Protein AF-A0A1D8MIK2-F1 (afdb_monome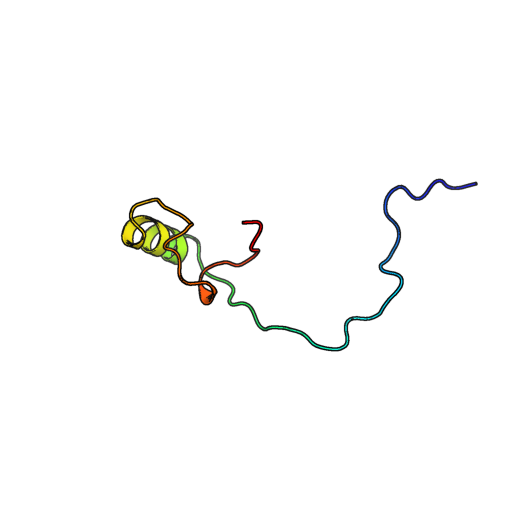r_lite)

Foldseek 3Di:
DDDPPDDPDPDDDDDDDDADDDDPVVVVVQCVVQVVDPVSGDPNSDRDDPD

Structure (mmCIF, N/CA/C/O backbone):
data_AF-A0A1D8MIK2-F1
#
_entry.id   AF-A0A1D8MIK2-F1
#
loop_
_atom_site.group_PDB
_atom_site.id
_atom_site.type_symbol
_atom_site.label_atom_id
_atom_site.label_alt_id
_atom_site.label_comp_id
_atom_site.label_asym_id
_atom_site.label_entity_id
_atom_site.label_seq_id
_atom_site.pdbx_PDB_ins_code
_atom_site.Cartn_x
_atom_site.Cartn_y
_atom_site.Cartn_z
_atom_site.occupancy
_atom_site.B_iso_or_equiv
_atom_site.auth_seq_id
_atom_site.auth_comp_id
_atom_site.auth_asym_id
_atom_site.auth_atom_id
_atom_site.pdbx_PDB_model_num
ATOM 1 N N . MET A 1 1 ? 32.504 5.061 -23.793 1.00 51.41 1 MET A N 1
ATOM 2 C CA . MET A 1 1 ? 31.422 4.086 -23.553 1.00 51.41 1 MET A CA 1
ATOM 3 C C . MET A 1 1 ? 30.614 4.631 -22.396 1.00 51.41 1 MET A C 1
ATOM 5 O O . MET A 1 1 ? 31.195 4.835 -21.338 1.00 51.41 1 MET A O 1
ATOM 9 N N . GLU A 1 2 ? 29.358 5.012 -22.617 1.00 62.56 2 GLU A N 1
ATOM 10 C CA . GLU A 1 2 ? 28.529 5.549 -21.534 1.00 62.56 2 GLU A CA 1
ATOM 11 C C . GLU A 1 2 ? 28.247 4.440 -20.513 1.00 62.56 2 GLU A C 1
ATOM 13 O O . GLU A 1 2 ? 27.617 3.432 -20.826 1.00 62.56 2 GLU A O 1
ATOM 18 N N . ASN A 1 3 ? 28.769 4.606 -19.296 1.00 72.00 3 ASN A N 1
ATOM 19 C CA . ASN A 1 3 ? 28.495 3.722 -18.169 1.00 72.00 3 ASN A CA 1
ATOM 20 C C . ASN A 1 3 ? 27.110 4.062 -17.607 1.00 72.00 3 ASN A C 1
ATOM 22 O O . ASN A 1 3 ? 26.988 4.881 -16.693 1.00 72.00 3 ASN A O 1
ATOM 26 N N . PHE A 1 4 ? 26.059 3.446 -18.143 1.00 77.81 4 PHE A N 1
ATOM 27 C CA . PHE A 1 4 ? 24.735 3.535 -17.533 1.00 77.81 4 PHE A CA 1
ATOM 28 C C . PHE A 1 4 ? 24.745 2.812 -16.180 1.00 77.81 4 PHE A C 1
ATOM 30 O O . PHE A 1 4 ? 24.849 1.591 -16.109 1.00 77.81 4 PHE A O 1
ATOM 37 N N . LYS A 1 5 ? 24.661 3.587 -15.092 1.00 87.81 5 LYS A N 1
ATOM 38 C CA . LYS A 1 5 ? 24.661 3.077 -13.708 1.00 87.81 5 LYS A CA 1
ATOM 39 C C . LYS A 1 5 ? 23.335 2.409 -13.321 1.00 87.81 5 LYS A C 1
ATOM 41 O O . LYS A 1 5 ? 23.312 1.578 -12.420 1.00 87.81 5 LYS A O 1
ATOM 46 N N . HIS A 1 6 ? 22.247 2.769 -13.996 1.00 93.38 6 HIS A N 1
ATOM 47 C CA . HIS A 1 6 ? 20.942 2.139 -13.850 1.00 93.38 6 HIS A CA 1
ATOM 48 C C . HIS A 1 6 ? 20.413 1.814 -15.244 1.00 93.38 6 HIS A C 1
ATOM 50 O O . HIS A 1 6 ? 20.232 2.709 -16.069 1.00 93.38 6 HIS A O 1
ATOM 56 N N . LEU A 1 7 ? 20.269 0.523 -15.519 1.00 94.62 7 LEU A N 1
ATOM 57 C CA . LEU A 1 7 ? 19.805 0.018 -16.804 1.00 94.62 7 LEU A CA 1
ATOM 58 C C . LEU A 1 7 ? 18.273 0.011 -16.830 1.00 94.62 7 LEU A C 1
ATOM 60 O O . LEU A 1 7 ? 17.664 -0.140 -15.772 1.00 94.62 7 LEU A O 1
ATOM 64 N N . PRO A 1 8 ? 17.645 0.135 -18.011 1.00 95.31 8 PRO A N 1
ATOM 65 C CA . PRO A 1 8 ? 16.220 -0.144 -18.136 1.00 95.31 8 PRO A CA 1
ATOM 66 C C . PRO A 1 8 ? 15.938 -1.608 -17.784 1.00 95.31 8 PRO A C 1
ATOM 68 O O . PRO A 1 8 ? 16.791 -2.479 -17.993 1.00 95.31 8 PRO A O 1
ATOM 71 N N . GLU A 1 9 ? 14.732 -1.897 -17.305 1.00 96.94 9 GLU A N 1
ATOM 72 C CA . GLU A 1 9 ? 14.312 -3.269 -17.042 1.00 96.94 9 GLU A CA 1
ATOM 73 C C . GLU A 1 9 ? 14.388 -4.098 -18.342 1.00 96.94 9 GLU A C 1
ATOM 75 O O . GLU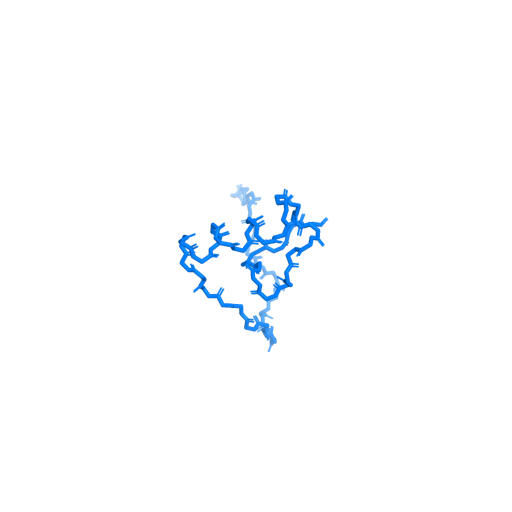 A 1 9 ? 13.723 -3.761 -19.328 1.00 96.94 9 GLU A O 1
ATOM 80 N N . PRO A 1 10 ? 15.158 -5.207 -18.391 1.00 96.38 10 PRO A N 1
ATOM 81 C CA . PRO A 1 10 ? 15.301 -6.037 -19.592 1.00 96.38 10 PRO A CA 1
ATOM 82 C C . PRO A 1 10 ? 14.099 -6.981 -19.783 1.00 96.38 10 PRO A C 1
ATOM 84 O O . PRO A 1 10 ? 14.226 -8.106 -20.264 1.00 96.38 10 PRO A O 1
ATOM 87 N N . PHE A 1 11 ? 12.919 -6.534 -19.367 1.00 97.56 11 PHE A N 1
ATOM 88 C CA . PHE A 1 11 ? 11.650 -7.236 -19.450 1.00 97.56 11 PHE A CA 1
ATOM 89 C C . PHE A 1 11 ? 10.514 -6.214 -19.529 1.00 97.56 11 PHE A C 1
ATOM 91 O O . PHE A 1 11 ? 10.683 -5.025 -19.276 1.00 97.56 11 PHE A O 1
ATOM 98 N N . ARG A 1 12 ? 9.317 -6.685 -19.877 1.00 98.00 12 ARG A N 1
ATOM 99 C CA . ARG A 1 12 ? 8.095 -5.880 -19.804 1.00 98.00 12 ARG A CA 1
ATOM 100 C C . ARG A 1 12 ? 7.219 -6.425 -18.695 1.00 98.00 12 ARG A C 1
ATOM 102 O O . ARG A 1 12 ? 7.069 -7.639 -18.582 1.00 98.00 12 ARG A O 1
ATOM 109 N N . ILE A 1 13 ? 6.586 -5.538 -17.938 1.00 98.38 13 ILE A N 1
ATOM 110 C CA . ILE A 1 13 ? 5.530 -5.919 -17.001 1.00 98.38 13 ILE A CA 1
ATOM 111 C C . ILE A 1 13 ? 4.406 -6.596 -17.798 1.00 98.38 13 ILE A C 1
ATOM 113 O O . ILE A 1 13 ? 3.930 -6.065 -18.806 1.00 98.38 13 ILE A O 1
ATOM 117 N N . ARG A 1 14 ? 4.025 -7.806 -17.380 1.00 98.50 14 ARG A N 1
ATOM 118 C CA . ARG A 1 14 ? 2.964 -8.608 -18.017 1.00 98.50 14 ARG A CA 1
ATOM 119 C C . ARG A 1 14 ? 1.704 -8.704 -17.168 1.00 98.50 14 ARG A C 1
ATOM 121 O O . ARG A 1 14 ? 0.616 -8.762 -17.726 1.00 98.50 14 ARG A O 1
ATOM 128 N N . VAL A 1 15 ? 1.872 -8.723 -15.853 1.00 98.62 15 VAL A N 1
ATOM 129 C CA . VAL A 1 15 ? 0.820 -8.791 -14.836 1.00 98.62 15 VAL A CA 1
ATOM 130 C C . VAL A 1 15 ? 1.145 -7.726 -13.794 1.00 98.62 15 VAL A C 1
ATOM 132 O O . VAL A 1 15 ? 2.322 -7.445 -13.564 1.00 98.62 15 VAL A O 1
ATOM 135 N N . ILE A 1 16 ? 0.115 -7.119 -13.210 1.00 98.50 16 ILE A N 1
ATOM 136 C CA . ILE A 1 16 ? 0.240 -6.136 -12.132 1.00 98.50 16 ILE A CA 1
ATOM 137 C C . ILE A 1 16 ? -0.618 -6.554 -10.945 1.00 98.50 16 ILE A C 1
ATOM 139 O O . ILE A 1 16 ? -1.629 -7.235 -11.115 1.00 98.50 16 ILE A O 1
ATOM 143 N N . GLU A 1 17 ? -0.240 -6.070 -9.772 1.00 98.50 17 GLU A N 1
ATOM 144 C CA . GLU A 1 17 ? -1.055 -6.103 -8.566 1.00 98.50 17 GLU A CA 1
ATOM 145 C C . GLU A 1 17 ? -1.535 -4.671 -8.264 1.00 98.50 17 GLU A C 1
ATOM 147 O O . GLU A 1 17 ? -0.705 -3.761 -8.166 1.00 98.50 17 GLU A O 1
ATOM 152 N N . PRO A 1 18 ? -2.854 -4.408 -8.204 1.00 98.31 18 PRO A N 1
ATOM 153 C CA . PRO A 1 18 ? -3.363 -3.090 -7.840 1.00 98.31 18 PRO A CA 1
ATOM 154 C C . PRO A 1 18 ? -3.009 -2.728 -6.396 1.00 98.31 18 PRO A C 1
ATOM 156 O O . PRO A 1 18 ? -3.290 -3.490 -5.480 1.00 98.31 18 PRO A O 1
ATOM 159 N N . VAL A 1 19 ? -2.487 -1.518 -6.186 1.00 98.50 19 VAL A N 1
ATOM 160 C CA . VAL A 1 19 ? -2.197 -0.981 -4.849 1.00 98.50 19 VAL A CA 1
ATOM 161 C C . VAL A 1 19 ? -2.926 0.345 -4.661 1.00 98.50 19 VAL A C 1
ATOM 163 O O . VAL A 1 19 ? -2.862 1.236 -5.517 1.00 98.50 19 VAL A O 1
ATOM 166 N N . LYS A 1 20 ? -3.633 0.503 -3.536 1.00 97.94 20 LYS A N 1
ATOM 167 C CA . LYS A 1 20 ? -4.385 1.730 -3.248 1.00 97.94 20 LYS A CA 1
ATOM 168 C C . LYS A 1 20 ? -3.455 2.894 -2.902 1.00 97.94 20 LYS A C 1
ATOM 170 O O . LYS A 1 20 ? -2.470 2.765 -2.180 1.00 97.94 20 LYS A O 1
ATOM 175 N N . ARG A 1 21 ? -3.807 4.088 -3.383 1.00 98.44 21 ARG A N 1
ATOM 176 C CA . ARG A 1 21 ? -3.167 5.346 -2.975 1.00 98.44 21 ARG A CA 1
ATOM 177 C C . ARG A 1 21 ? -3.907 5.899 -1.765 1.00 98.44 21 ARG A C 1
ATOM 179 O O . ARG A 1 21 ? -5.005 6.430 -1.896 1.00 98.44 21 ARG A O 1
ATOM 186 N N . THR A 1 22 ? -3.301 5.785 -0.592 1.00 98.50 22 THR A N 1
ATOM 187 C CA . THR A 1 22 ? -3.871 6.302 0.658 1.00 98.50 22 THR A CA 1
ATOM 188 C C . THR A 1 22 ? -3.530 7.778 0.873 1.00 98.50 22 THR A C 1
ATOM 190 O O . THR A 1 22 ? -2.510 8.295 0.398 1.00 98.50 22 THR A O 1
ATOM 193 N N . THR A 1 23 ? -4.375 8.481 1.627 1.00 98.81 23 THR A N 1
ATOM 194 C CA . THR A 1 23 ? -4.062 9.831 2.110 1.00 98.81 23 THR A CA 1
ATOM 195 C C . THR A 1 23 ? -3.116 9.758 3.308 1.00 98.81 23 THR A C 1
ATOM 197 O O . THR A 1 23 ? -2.942 8.710 3.931 1.00 98.81 23 THR A O 1
ATOM 200 N N . ARG A 1 24 ? -2.486 10.884 3.651 1.00 98.69 24 ARG A N 1
ATOM 201 C CA . ARG A 1 24 ? -1.656 10.969 4.858 1.00 98.69 24 ARG A CA 1
ATOM 202 C C . ARG A 1 24 ? -2.468 10.689 6.130 1.00 98.69 24 ARG A C 1
ATOM 204 O O . ARG A 1 24 ? -2.016 9.887 6.933 1.00 98.69 24 ARG A O 1
ATOM 211 N N . ALA A 1 25 ? -3.660 11.281 6.253 1.00 98.75 25 ALA A N 1
ATOM 212 C CA . ALA A 1 25 ? -4.550 11.085 7.400 1.00 98.75 25 ALA A CA 1
ATOM 213 C C . ALA A 1 25 ? -4.930 9.606 7.596 1.00 98.75 25 ALA A C 1
ATOM 215 O O . ALA A 1 25 ? -4.828 9.088 8.700 1.00 98.75 25 ALA A O 1
ATOM 216 N N . TYR A 1 26 ? -5.251 8.891 6.509 1.00 98.81 26 TYR A N 1
ATOM 217 C CA . TYR A 1 26 ? -5.527 7.452 6.571 1.00 98.81 26 TYR A CA 1
ATOM 218 C C . TYR A 1 26 ? -4.343 6.658 7.143 1.00 98.81 26 TYR A C 1
ATOM 220 O O . TYR A 1 26 ? -4.521 5.806 8.008 1.00 98.81 26 TYR A O 1
ATOM 228 N N . ARG A 1 27 ? -3.115 6.953 6.689 1.00 98.75 27 ARG A N 1
ATOM 229 C CA . ARG A 1 27 ? -1.910 6.265 7.186 1.00 98.75 27 ARG A CA 1
ATOM 230 C C . ARG A 1 27 ? -1.620 6.567 8.653 1.00 98.75 27 ARG A C 1
ATOM 232 O O . ARG A 1 27 ? -1.122 5.691 9.349 1.00 98.75 27 ARG A O 1
ATOM 239 N N . GLU A 1 28 ? -1.921 7.780 9.114 1.00 98.81 28 GLU A N 1
ATOM 240 C CA . GLU A 1 28 ? -1.789 8.151 10.528 1.00 98.81 28 GLU A CA 1
ATOM 241 C C . GLU A 1 28 ? -2.753 7.350 11.408 1.00 98.81 28 GLU A C 1
ATOM 243 O O . GLU A 1 28 ? -2.350 6.842 12.450 1.00 98.81 28 GLU A O 1
ATOM 248 N N . GLU A 1 29 ? -3.993 7.138 10.968 1.00 98.81 29 GLU A N 1
ATOM 249 C CA . GLU A 1 29 ? -4.918 6.252 11.681 1.00 98.81 29 GLU A CA 1
ATOM 250 C C . GLU A 1 29 ? -4.470 4.786 11.646 1.00 98.81 29 GLU A C 1
ATOM 252 O O . GLU A 1 29 ? -4.539 4.103 12.667 1.00 98.81 29 GLU A O 1
ATOM 257 N N . ALA A 1 30 ? -4.015 4.297 10.488 1.00 98.62 30 ALA A N 1
ATOM 258 C CA . ALA A 1 30 ? -3.595 2.907 10.313 1.00 98.62 30 ALA A CA 1
ATOM 259 C C . ALA A 1 30 ? -2.399 2.552 11.211 1.00 98.62 30 ALA A C 1
ATOM 261 O O . ALA A 1 30 ? -2.435 1.539 11.906 1.00 98.62 30 ALA A O 1
ATOM 262 N N . ILE A 1 31 ? -1.380 3.419 11.278 1.00 98.75 31 ILE A N 1
ATOM 263 C CA . ILE A 1 31 ? -0.195 3.167 12.113 1.00 98.75 31 ILE A CA 1
ATOM 264 C C . ILE A 1 31 ? -0.508 3.237 13.615 1.00 98.75 31 ILE A C 1
ATOM 266 O O . ILE A 1 31 ? 0.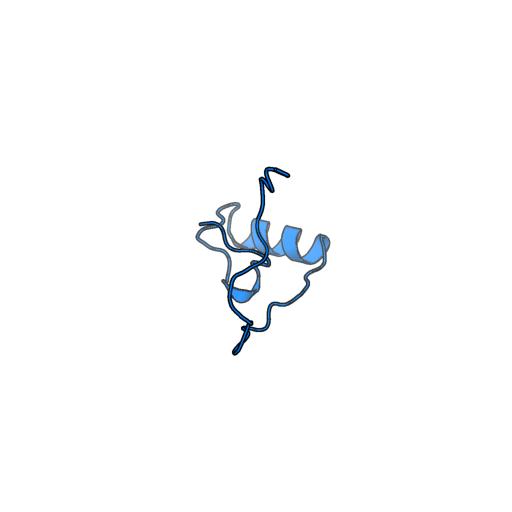089 2.510 14.406 1.00 98.75 31 ILE A O 1
ATOM 270 N N . ILE A 1 32 ? -1.475 4.068 14.024 1.00 98.75 32 ILE A N 1
ATOM 271 C CA . ILE A 1 32 ? -1.954 4.099 15.414 1.00 98.75 32 ILE A CA 1
ATOM 272 C C . ILE A 1 32 ? -2.714 2.807 15.734 1.00 98.75 32 ILE A C 1
ATOM 274 O O . ILE A 1 32 ? -2.461 2.194 16.772 1.00 98.75 32 ILE A O 1
ATOM 278 N N . LYS A 1 33 ? -3.607 2.360 14.838 1.00 98.69 33 LYS A N 1
ATOM 279 C CA . LYS A 1 33 ? -4.360 1.101 14.993 1.00 98.69 33 LYS A CA 1
ATOM 280 C C . LYS A 1 33 ? -3.437 -0.116 15.071 1.00 98.69 33 LYS A C 1
ATOM 282 O O . LYS A 1 33 ? -3.712 -1.017 15.857 1.00 98.69 33 LYS A O 1
ATOM 287 N N . SER A 1 34 ? -2.327 -0.117 14.331 1.00 98.56 34 SER A N 1
ATOM 288 C CA . SER A 1 34 ? -1.324 -1.189 14.380 1.00 98.56 34 SER A CA 1
ATOM 289 C C . SER A 1 34 ? -0.370 -1.100 15.582 1.00 98.56 34 SER A C 1
ATOM 291 O O . SER A 1 34 ? 0.583 -1.874 15.682 1.00 98.56 34 SER A O 1
ATOM 293 N N . GLY A 1 35 ? -0.590 -0.159 16.509 1.00 98.50 35 GLY A N 1
ATOM 294 C CA . GLY A 1 35 ? 0.241 0.002 17.703 1.00 98.50 35 GLY A CA 1
ATOM 295 C C . GLY A 1 35 ? 1.666 0.452 17.383 1.00 98.50 35 GLY A C 1
ATOM 296 O O . GLY A 1 35 ? 2.608 0.034 18.054 1.00 98.50 35 GLY A O 1
ATOM 297 N N . MET A 1 36 ? 1.835 1.277 16.345 1.00 98.38 36 MET A N 1
ATOM 298 C CA . MET A 1 36 ? 3.133 1.745 15.846 1.00 98.38 36 MET A CA 1
ATOM 299 C C . MET A 1 36 ? 4.070 0.618 15.387 1.00 98.38 36 MET A C 1
ATOM 301 O O . MET A 1 36 ? 5.280 0.821 15.284 1.00 98.38 36 MET A O 1
ATOM 305 N N . ASN A 1 37 ? 3.518 -0.560 15.086 1.00 98.50 37 ASN A N 1
ATOM 306 C CA . ASN A 1 37 ? 4.256 -1.703 14.575 1.00 98.50 37 ASN A CA 1
ATOM 307 C C . ASN A 1 37 ? 3.866 -1.969 13.107 1.00 98.50 37 ASN A C 1
ATOM 309 O O . ASN A 1 37 ? 2.735 -2.390 12.851 1.00 98.50 37 ASN A O 1
ATOM 313 N N . PRO A 1 38 ? 4.772 -1.751 12.133 1.00 98.19 38 PRO A N 1
ATOM 314 C CA . PRO A 1 38 ? 4.499 -2.035 10.724 1.00 98.19 38 PRO A CA 1
ATOM 315 C C . PRO A 1 38 ? 4.168 -3.503 10.430 1.00 98.19 38 PRO A C 1
ATOM 317 O O . PRO A 1 38 ? 3.395 -3.758 9.516 1.00 98.19 38 PRO A O 1
ATOM 320 N N . PHE A 1 39 ? 4.662 -4.459 11.232 1.00 98.31 39 PHE A N 1
ATOM 321 C CA . PHE A 1 39 ? 4.326 -5.887 11.081 1.00 98.31 39 PHE A CA 1
ATOM 322 C C . PHE A 1 39 ? 2.838 -6.194 11.305 1.00 98.31 39 PHE A C 1
ATOM 324 O O . PHE A 1 39 ? 2.383 -7.286 10.980 1.00 98.31 39 PHE A O 1
ATOM 331 N N . LEU A 1 40 ? 2.095 -5.263 11.908 1.00 98.50 40 LEU A N 1
ATOM 332 C CA . LEU A 1 40 ? 0.666 -5.393 12.185 1.00 98.50 40 LEU A CA 1
ATOM 333 C C . LEU A 1 40 ? -0.195 -4.533 11.245 1.00 98.50 40 LEU A C 1
ATOM 335 O O . LEU A 1 40 ? -1.387 -4.383 11.499 1.00 98.50 40 LEU A O 1
ATOM 339 N N . LEU A 1 41 ? 0.387 -3.926 10.203 1.00 98.69 41 LEU A N 1
ATOM 340 C CA . LEU A 1 41 ? -0.386 -3.269 9.147 1.00 98.69 41 LEU A CA 1
ATOM 341 C C . LEU A 1 41 ? -0.997 -4.316 8.212 1.00 98.69 41 LEU A C 1
ATOM 343 O O . LEU A 1 41 ? -0.342 -5.295 7.854 1.00 98.69 41 LEU A O 1
ATOM 347 N N . ASP A 1 42 ? -2.228 -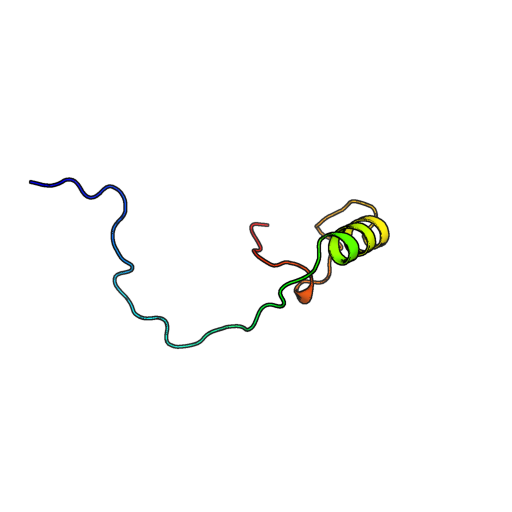4.073 7.766 1.00 98.38 42 ASP A N 1
ATOM 348 C CA . ASP A 1 42 ? -2.810 -4.843 6.670 1.00 98.38 42 ASP A CA 1
ATOM 349 C C . ASP A 1 42 ? -1.997 -4.599 5.390 1.00 98.38 42 ASP A C 1
ATOM 351 O O . ASP A 1 42 ? -1.662 -3.458 5.068 1.00 98.38 42 ASP A O 1
ATOM 355 N N . SER A 1 43 ? -1.709 -5.658 4.626 1.00 98.19 43 SER A N 1
ATOM 356 C CA . SER A 1 43 ? -0.894 -5.562 3.401 1.00 98.19 43 SER A CA 1
ATOM 357 C C . SER A 1 43 ? -1.463 -4.553 2.395 1.00 98.19 43 SER A C 1
ATOM 359 O O . SER A 1 43 ? -0.716 -3.788 1.790 1.00 98.19 43 SER A O 1
ATOM 361 N N . GLU A 1 44 ? -2.791 -4.453 2.288 1.00 98.19 44 GLU A N 1
ATOM 362 C CA . GLU A 1 44 ? -3.435 -3.480 1.402 1.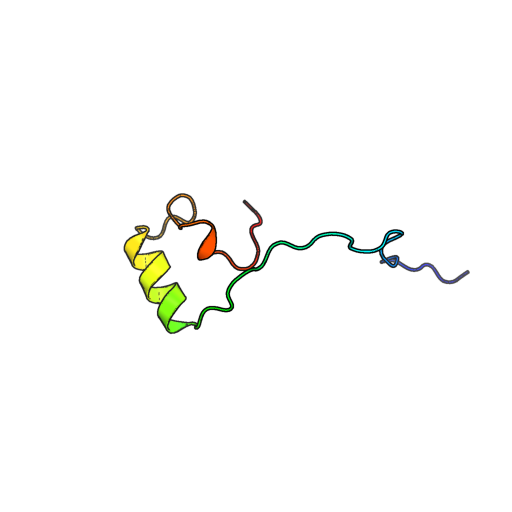00 98.19 44 GLU A CA 1
ATOM 363 C C . GLU A 1 44 ? -3.099 -2.021 1.773 1.00 98.19 44 GLU A C 1
ATOM 365 O O . GLU A 1 44 ? -3.111 -1.146 0.905 1.00 98.19 44 GLU A O 1
ATOM 370 N N . ASP A 1 45 ? -2.809 -1.725 3.045 1.00 98.50 45 ASP A N 1
ATOM 371 C CA . ASP A 1 45 ? -2.494 -0.372 3.528 1.00 98.50 45 ASP A CA 1
ATOM 372 C C . ASP A 1 45 ? -1.055 0.069 3.216 1.00 98.50 45 ASP A C 1
ATOM 374 O O . ASP A 1 45 ? -0.712 1.249 3.392 1.00 98.50 45 ASP A O 1
ATOM 378 N N . VAL A 1 46 ? -0.226 -0.844 2.706 1.00 98.38 46 VAL A N 1
ATOM 379 C CA . VAL A 1 46 ? 1.181 -0.618 2.379 1.00 98.38 46 VAL A CA 1
ATOM 380 C C . VAL A 1 46 ? 1.330 -0.298 0.889 1.00 98.38 46 VAL A C 1
ATOM 382 O O . VAL A 1 46 ? 1.034 -1.105 0.018 1.00 98.38 46 VAL A O 1
ATOM 385 N N . PHE A 1 47 ? 1.806 0.911 0.569 1.00 98.62 47 PHE A N 1
ATOM 386 C CA . PHE A 1 47 ? 1.961 1.342 -0.830 1.00 98.62 47 PHE A CA 1
ATOM 387 C C . PHE A 1 47 ? 3.193 0.734 -1.521 1.00 98.62 47 PHE A C 1
ATOM 389 O O . PHE A 1 47 ? 3.156 0.435 -2.711 1.00 98.62 47 PHE A O 1
ATOM 396 N N . ILE A 1 48 ? 4.295 0.598 -0.784 1.00 98.62 48 ILE A N 1
ATOM 397 C CA . ILE A 1 48 ? 5.519 -0.077 -1.221 1.00 98.62 48 ILE A CA 1
ATOM 398 C C . ILE A 1 48 ? 5.988 -0.876 -0.017 1.00 98.62 48 ILE A C 1
ATOM 400 O O . ILE A 1 48 ? 6.336 -0.276 1.002 1.00 98.62 48 ILE A O 1
ATOM 404 N N . ASP A 1 49 ? 5.956 -2.197 -0.130 1.00 97.81 49 ASP A N 1
ATOM 405 C CA . ASP A 1 49 ? 6.425 -3.078 0.928 1.00 97.81 49 ASP A CA 1
ATOM 406 C C . ASP A 1 49 ? 7.920 -3.367 0.741 1.00 97.81 49 ASP A C 1
ATOM 408 O O . ASP A 1 49 ? 8.355 -3.775 -0.337 1.00 97.81 49 ASP A O 1
ATOM 412 N N . LEU A 1 50 ? 8.701 -3.063 1.776 1.00 97.94 50 LEU A N 1
ATOM 413 C CA . LEU A 1 50 ? 10.156 -3.254 1.844 1.00 97.94 50 LEU A CA 1
ATOM 414 C C . LEU A 1 50 ? 10.548 -4.085 3.081 1.00 97.94 50 LEU A C 1
ATOM 416 O O . LEU A 1 50 ? 11.718 -4.050 3.476 1.00 97.94 50 LEU A O 1
ATOM 420 N N . LEU A 1 51 ? 9.567 -4.725 3.731 1.00 94.25 51 LEU A N 1
ATOM 421 C CA . LEU A 1 51 ? 9.748 -5.619 4.876 1.00 94.25 51 LEU A CA 1
ATOM 422 C C . LEU A 1 51 ? 10.498 -6.894 4.469 1.00 94.25 51 LEU A C 1
ATOM 424 O O . LEU A 1 51 ? 11.384 -7.301 5.255 1.00 94.25 51 LEU A O 1
#

Secondary structure (DSSP, 8-state):
----SSPPPSS------------HHHHHHHHHHTTT-GGGS-GG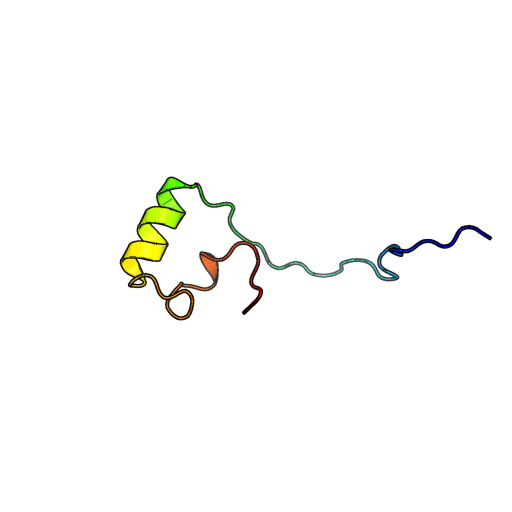G-SS---

Radius of gyration: 16.7 Å; chains: 1; bounding box: 37×20×41 Å

Sequence (51 aa):
MENFKHLPEPFRIRVIEPVKRTTRAYREEAIIKSGMNPFLLDSEDVFIDLL

pLDDT: mean 95.31, std 9.2, range [51.41, 98.81]

InterPro domains:
  IPR015422 Pyridoxal phosphate-dependent transferase, small domain [G3DSA:3.90.1150.10] (4-51)
  IPR015424 Pyridoxal phosphate-dependent transferase [SSF53383] (6-51)

Organism: Escherichia coli (NCBI:txid562)